Protein AF-A0AAV6AQG8-F1 (afdb_monomer)

Radius of gyration: 33.29 Å; Cα contacts (8 Å, |Δi|>4): 93; chains: 1; bounding box: 76×67×64 Å

Structure (mmCIF, N/CA/C/O backbone):
data_AF-A0AAV6AQG8-F1
#
_entry.id   AF-A0AAV6AQG8-F1
#
loop_
_atom_site.group_PDB
_atom_site.id
_atom_site.type_symbol
_atom_site.label_atom_id
_atom_site.label_alt_id
_atom_site.label_comp_id
_atom_site.label_asym_id
_atom_site.label_entity_id
_atom_site.label_seq_id
_atom_site.pdbx_PDB_ins_code
_atom_site.Cartn_x
_atom_site.Cartn_y
_atom_site.Cartn_z
_atom_site.occupancy
_atom_site.B_iso_or_equiv
_atom_site.auth_seq_id
_atom_site.auth_comp_id
_atom_site.auth_asym_id
_atom_site.auth_atom_id
_atom_site.pdbx_PDB_model_num
ATOM 1 N N . MET A 1 1 ? 51.831 -34.695 37.085 1.00 37.69 1 MET A N 1
ATOM 2 C CA . MET A 1 1 ? 53.000 -35.578 36.865 1.00 37.69 1 MET A CA 1
ATOM 3 C C . MET A 1 1 ? 52.737 -36.425 35.620 1.00 37.69 1 MET A C 1
ATOM 5 O O . MET A 1 1 ? 51.854 -37.262 35.675 1.00 37.69 1 MET A O 1
ATOM 9 N N . SER A 1 2 ? 53.186 -36.033 34.420 1.00 42.00 2 SER A N 1
ATOM 10 C CA . SER A 1 2 ? 54.454 -36.455 33.771 1.00 42.00 2 SER A CA 1
ATOM 11 C C . SER A 1 2 ? 54.659 -37.984 33.788 1.00 42.00 2 SER A C 1
ATOM 13 O O . SER A 1 2 ? 54.713 -38.587 34.850 1.00 42.00 2 SER A O 1
ATOM 15 N N . ARG A 1 3 ? 54.788 -38.660 32.636 1.00 51.94 3 ARG A N 1
ATOM 16 C CA . ARG A 1 3 ? 56.060 -38.773 31.893 1.00 51.94 3 ARG A CA 1
ATOM 17 C C . ARG A 1 3 ? 55.860 -39.318 30.467 1.00 51.94 3 ARG A C 1
ATOM 19 O O . ARG A 1 3 ? 55.127 -40.274 30.252 1.00 51.94 3 ARG A O 1
ATOM 26 N N . ARG A 1 4 ? 56.576 -38.697 29.526 1.00 56.59 4 ARG A N 1
ATOM 27 C CA . ARG A 1 4 ? 56.748 -39.058 28.110 1.00 56.59 4 ARG A CA 1
ATOM 28 C C . ARG A 1 4 ? 57.845 -40.123 28.005 1.00 56.59 4 ARG A C 1
ATOM 30 O O . ARG A 1 4 ? 58.870 -39.938 28.654 1.00 56.59 4 ARG A O 1
ATOM 37 N N . TRP A 1 5 ? 57.682 -41.137 27.154 1.00 49.56 5 TRP A N 1
ATOM 38 C CA . TRP A 1 5 ? 58.795 -41.944 26.637 1.00 49.56 5 TRP A CA 1
ATOM 39 C C . TRP A 1 5 ? 58.5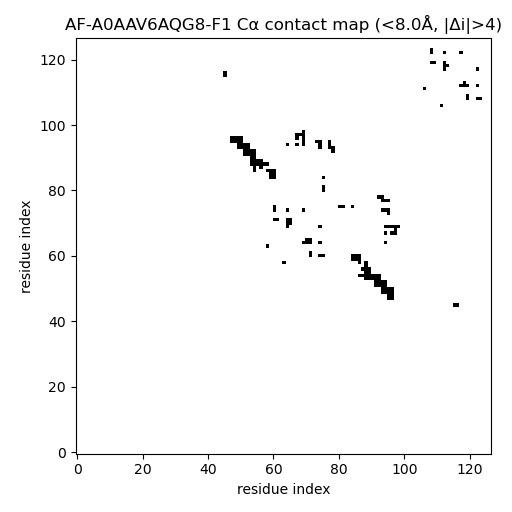73 -42.237 25.152 1.00 49.56 5 TRP A C 1
ATOM 41 O O . TRP A 1 5 ? 57.605 -42.879 24.761 1.00 49.56 5 TRP A O 1
ATOM 51 N N . VAL A 1 6 ? 59.474 -41.690 24.342 1.00 50.66 6 VAL A N 1
ATOM 52 C CA . VAL A 1 6 ? 59.682 -42.001 22.927 1.00 50.66 6 VAL A CA 1
ATOM 53 C C . VAL A 1 6 ? 60.601 -43.220 22.870 1.00 50.66 6 VAL A C 1
ATOM 55 O O . VAL A 1 6 ? 61.618 -43.225 23.558 1.00 50.66 6 VAL A O 1
ATOM 58 N N . ALA A 1 7 ? 60.292 -44.207 22.031 1.00 50.22 7 ALA A N 1
ATOM 59 C CA . ALA A 1 7 ? 61.275 -45.181 21.567 1.00 50.22 7 ALA A CA 1
ATOM 60 C C . ALA A 1 7 ? 60.944 -45.613 20.130 1.00 50.22 7 ALA A C 1
ATOM 62 O O . ALA A 1 7 ? 59.887 -46.177 19.859 1.00 50.22 7 ALA A O 1
ATOM 63 N N . LEU A 1 8 ? 61.869 -45.283 19.227 1.00 52.66 8 LEU A N 1
ATOM 64 C CA . LEU A 1 8 ? 61.997 -45.800 17.869 1.00 52.66 8 LEU A CA 1
ATOM 65 C C . LEU A 1 8 ? 62.138 -47.330 17.879 1.00 52.66 8 LEU A C 1
ATOM 67 O O . LEU A 1 8 ? 62.928 -47.856 18.660 1.00 52.66 8 LEU A O 1
ATOM 71 N N . ALA A 1 9 ? 61.525 -48.006 16.907 1.00 51.62 9 ALA A N 1
ATOM 72 C CA . ALA A 1 9 ? 62.054 -49.258 16.374 1.00 51.62 9 ALA A CA 1
ATOM 73 C C . ALA A 1 9 ? 61.758 -49.368 14.871 1.00 51.62 9 ALA A C 1
ATOM 75 O O . ALA A 1 9 ? 60.675 -49.045 14.390 1.00 51.62 9 ALA A O 1
ATOM 76 N N . LEU A 1 10 ? 62.810 -49.759 14.168 1.00 44.62 10 LEU A N 1
ATOM 77 C CA . LEU A 1 10 ? 63.064 -49.766 12.737 1.00 44.62 10 LEU A CA 1
ATOM 78 C C . LEU A 1 10 ? 62.666 -51.137 12.135 1.00 44.62 10 LEU A C 1
ATOM 80 O O . LEU A 1 10 ? 62.606 -52.125 12.858 1.00 44.62 10 LEU A O 1
ATOM 84 N N . VAL A 1 11 ? 62.585 -51.193 10.799 1.00 49.56 11 VAL A N 1
ATOM 85 C CA . VAL A 1 11 ? 62.770 -52.375 9.916 1.00 49.56 11 VAL A CA 1
ATOM 86 C C . VAL A 1 11 ? 61.523 -53.117 9.405 1.00 49.56 11 VAL A C 1
ATOM 88 O O . VAL A 1 11 ? 60.982 -54.019 10.027 1.00 49.56 11 VAL A O 1
ATOM 91 N N . ALA A 1 12 ? 61.178 -52.724 8.173 1.00 54.28 12 ALA A N 1
ATOM 92 C CA . ALA A 1 12 ? 61.029 -53.520 6.948 1.00 54.28 12 ALA A CA 1
ATOM 93 C C . ALA A 1 12 ? 60.280 -54.863 6.967 1.00 54.28 12 ALA A C 1
ATOM 95 O O . ALA A 1 12 ? 60.740 -55.849 7.534 1.00 54.28 12 ALA A O 1
ATOM 96 N N . LEU A 1 13 ? 59.268 -54.957 6.095 1.00 57.91 13 LEU A N 1
ATOM 97 C CA . LEU A 1 13 ? 59.078 -56.165 5.299 1.00 57.91 13 LEU A CA 1
ATOM 98 C C . LEU A 1 13 ? 58.479 -55.843 3.926 1.00 57.91 13 LEU A C 1
ATOM 100 O O . LEU A 1 13 ? 57.516 -55.095 3.783 1.00 57.91 13 LEU A O 1
ATOM 104 N N . LEU A 1 14 ? 59.159 -56.391 2.927 1.00 56.22 14 LEU A N 1
ATOM 105 C CA . LEU A 1 14 ? 58.917 -56.311 1.497 1.00 56.22 14 LEU A CA 1
ATOM 106 C C . LEU A 1 14 ? 57.563 -56.926 1.128 1.00 56.22 14 LEU A C 1
ATOM 108 O O . LEU A 1 14 ? 57.318 -58.095 1.408 1.00 56.22 14 LEU A O 1
ATOM 112 N N . ALA A 1 15 ? 56.749 -56.180 0.389 1.00 60.12 15 ALA A N 1
ATOM 113 C CA . ALA A 1 15 ? 55.740 -56.747 -0.496 1.00 60.12 15 ALA A CA 1
ATOM 114 C C . ALA A 1 15 ? 55.731 -55.916 -1.779 1.00 60.12 15 ALA A C 1
ATOM 116 O O . ALA A 1 15 ? 55.086 -54.874 -1.878 1.00 60.12 15 ALA A O 1
ATOM 117 N N . GLY A 1 16 ? 56.536 -56.355 -2.745 1.00 55.31 16 GLY A N 1
ATOM 118 C CA . GLY A 1 16 ? 56.451 -55.870 -4.110 1.00 55.31 16 GLY A CA 1
ATOM 119 C C . GLY A 1 16 ? 55.131 -56.316 -4.731 1.00 55.31 16 GLY A C 1
ATOM 120 O O . GLY A 1 16 ? 54.796 -57.496 -4.707 1.00 55.31 16 GLY A O 1
ATOM 121 N N . CYS A 1 17 ? 54.407 -55.373 -5.317 1.00 54.84 17 CYS A N 1
ATOM 122 C CA . CYS A 1 17 ? 53.451 -55.627 -6.385 1.00 54.84 17 CYS A CA 1
ATOM 123 C C . CYS A 1 17 ? 53.651 -54.509 -7.405 1.00 54.84 17 CYS A C 1
ATOM 125 O O . CYS A 1 17 ? 53.360 -53.344 -7.146 1.00 54.84 17 CYS A O 1
ATOM 127 N N . VAL A 1 18 ? 54.244 -54.871 -8.539 1.00 50.50 18 VAL A N 1
ATOM 128 C CA . VAL A 1 18 ? 54.417 -54.003 -9.702 1.00 50.50 18 VAL A CA 1
ATOM 129 C C . VAL A 1 18 ? 53.024 -53.752 -10.281 1.00 50.50 18 VAL A C 1
ATOM 131 O O . VAL A 1 18 ? 52.438 -54.649 -10.880 1.00 50.50 18 VAL A O 1
ATOM 134 N N . ALA A 1 19 ? 52.469 -52.560 -10.064 1.00 55.56 19 ALA A N 1
ATOM 135 C CA . ALA A 1 19 ? 51.245 -52.116 -10.722 1.00 55.56 19 ALA A CA 1
ATOM 136 C C . ALA A 1 19 ? 51.633 -51.401 -12.024 1.00 55.56 19 ALA A C 1
ATOM 138 O O . ALA A 1 19 ? 52.243 -50.332 -12.007 1.00 55.56 19 ALA A O 1
ATOM 139 N N . PHE A 1 20 ? 51.338 -52.046 -13.150 1.00 63.78 20 PHE A N 1
ATOM 140 C CA . PHE A 1 20 ? 51.552 -51.532 -14.500 1.00 63.78 20 PHE A CA 1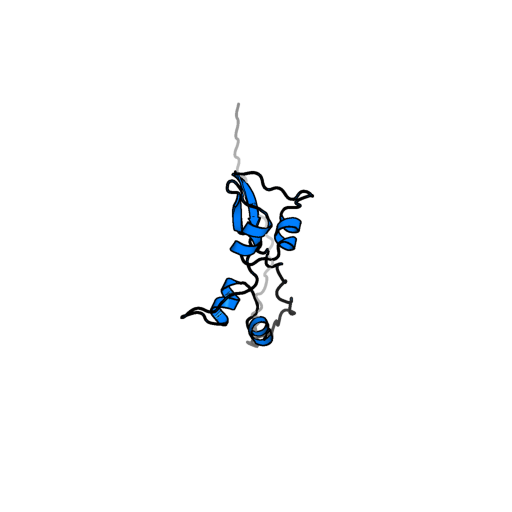
ATOM 141 C C . PHE A 1 20 ? 50.684 -50.282 -14.755 1.00 63.78 20 PHE A C 1
ATOM 143 O O . PHE A 1 20 ? 49.497 -50.309 -14.433 1.00 63.78 20 PHE A O 1
ATOM 150 N N . PRO A 1 21 ? 51.221 -49.203 -15.353 1.00 54.97 21 PRO A N 1
ATOM 151 C CA . PRO A 1 21 ? 50.413 -48.081 -15.817 1.00 54.97 21 PRO A CA 1
ATOM 152 C C . PRO A 1 21 ? 49.803 -48.400 -17.191 1.00 54.97 21 PRO A C 1
ATOM 154 O O . PRO A 1 21 ? 50.530 -48.598 -18.163 1.00 54.97 21 PRO A O 1
ATOM 157 N N . GLU A 1 22 ? 48.474 -48.420 -17.297 1.00 61.59 22 GLU A N 1
ATOM 158 C CA . GLU A 1 22 ? 47.795 -48.356 -18.596 1.00 61.59 22 GLU A CA 1
ATOM 159 C C . GLU A 1 22 ? 47.752 -46.895 -19.078 1.00 61.59 22 GLU A C 1
ATOM 161 O O . GLU A 1 22 ? 47.216 -46.040 -18.369 1.00 61.59 22 GLU A O 1
ATOM 166 N N . PRO A 1 23 ? 48.259 -46.561 -20.280 1.00 59.09 23 PRO A N 1
ATOM 167 C CA . PRO A 1 23 ? 47.928 -45.298 -20.921 1.00 59.09 23 PRO A CA 1
ATOM 168 C C . PRO A 1 23 ? 46.547 -45.429 -21.577 1.00 59.09 23 PRO A C 1
ATOM 170 O O . PRO A 1 23 ? 46.436 -45.733 -22.767 1.00 59.09 23 PRO A O 1
ATOM 173 N N . ASN A 1 24 ? 45.475 -45.206 -20.813 1.00 61.16 24 ASN A N 1
ATOM 174 C CA . ASN A 1 24 ? 44.144 -45.071 -21.398 1.00 61.16 24 ASN A CA 1
ATOM 175 C C . ASN A 1 24 ? 43.997 -43.679 -22.038 1.00 61.16 24 ASN A C 1
ATOM 177 O O . ASN A 1 24 ? 43.719 -42.659 -21.413 1.00 61.16 24 ASN A O 1
ATOM 181 N N . SER A 1 25 ? 44.231 -43.649 -23.344 1.00 63.97 25 SER A N 1
ATOM 182 C CA . SER A 1 25 ? 43.946 -42.514 -24.213 1.00 63.97 25 SER A CA 1
ATOM 183 C C . SER A 1 25 ? 42.445 -42.210 -24.183 1.00 63.97 25 SER A C 1
ATOM 185 O O . SER A 1 25 ? 41.630 -42.963 -24.706 1.00 63.97 25 SER A O 1
ATOM 187 N N . ASN A 1 26 ? 42.078 -41.099 -23.548 1.00 68.06 26 ASN A N 1
ATOM 188 C CA . ASN A 1 26 ? 40.706 -40.608 -23.506 1.00 68.06 26 ASN A CA 1
ATOM 189 C C . ASN A 1 26 ? 40.435 -39.811 -24.801 1.00 68.06 26 ASN A C 1
ATOM 191 O O . ASN A 1 26 ? 41.029 -38.740 -24.968 1.00 68.06 26 ASN A O 1
ATOM 195 N N . PRO A 1 27 ? 39.600 -40.284 -25.748 1.00 60.41 27 PRO A N 1
ATOM 196 C CA . PRO A 1 27 ? 39.281 -39.496 -26.929 1.00 60.41 27 PRO A CA 1
ATOM 197 C C . PRO A 1 27 ? 38.417 -38.293 -26.533 1.00 60.41 27 PRO A C 1
ATOM 199 O O . PRO A 1 27 ? 37.403 -38.422 -25.847 1.00 60.41 27 PRO A O 1
ATOM 202 N N . MET A 1 28 ? 38.825 -37.107 -26.986 1.00 55.84 28 MET A N 1
ATOM 203 C CA . MET A 1 28 ? 37.989 -35.910 -27.005 1.00 55.84 28 MET A CA 1
ATOM 204 C C . MET A 1 28 ? 36.663 -36.219 -27.718 1.00 55.84 28 MET A C 1
ATOM 206 O O . MET A 1 28 ? 36.638 -36.458 -28.921 1.00 55.84 28 MET A O 1
ATOM 210 N N . GLY A 1 29 ? 35.563 -36.170 -26.972 1.00 50.28 29 GLY A N 1
ATOM 211 C CA . GLY A 1 29 ? 34.195 -36.155 -27.482 1.00 50.28 29 GLY A CA 1
ATOM 212 C C . GLY A 1 29 ? 33.387 -35.205 -26.611 1.00 50.28 29 GLY A C 1
ATOM 213 O O . GLY A 1 29 ? 33.017 -35.541 -25.491 1.00 50.28 29 GLY A O 1
ATOM 214 N N . GLY A 1 30 ? 33.243 -33.970 -27.083 1.00 50.25 30 GLY A N 1
ATOM 215 C CA . GLY A 1 30 ? 32.726 -32.847 -26.315 1.00 50.25 30 GLY A CA 1
ATOM 216 C C . GLY A 1 30 ? 31.268 -32.985 -25.875 1.00 50.25 30 GLY A C 1
ATOM 217 O O . GLY A 1 30 ? 30.428 -33.534 -26.577 1.00 50.25 30 GLY A O 1
ATOM 218 N N . GLY A 1 31 ? 30.990 -32.374 -24.723 1.00 46.16 31 GLY A N 1
ATOM 219 C CA . GLY A 1 31 ? 29.744 -31.652 -24.487 1.00 46.16 31 GLY A CA 1
ATOM 220 C C . GLY A 1 31 ? 28.482 -32.497 -24.418 1.00 46.16 31 GLY A C 1
ATOM 221 O O . GLY A 1 31 ? 27.535 -32.239 -25.153 1.00 46.16 31 GLY A O 1
ATOM 222 N N . GLY A 1 32 ? 28.419 -33.440 -23.477 1.00 42.38 32 GLY A N 1
ATOM 223 C CA . GLY A 1 32 ? 27.131 -33.913 -22.986 1.00 42.38 32 GLY A CA 1
ATOM 224 C C . GLY A 1 32 ? 26.330 -32.722 -22.461 1.00 42.38 32 GLY A C 1
ATOM 225 O O . GLY A 1 32 ? 26.674 -32.140 -21.430 1.00 42.38 32 GLY A O 1
ATOM 226 N N . SER A 1 33 ? 25.281 -32.343 -23.192 1.00 54.62 33 SER A N 1
ATOM 227 C CA . SER A 1 33 ? 24.214 -31.470 -22.721 1.00 54.62 33 SER A CA 1
ATOM 228 C C . SER A 1 33 ? 23.586 -32.092 -21.479 1.00 54.62 33 SER A C 1
ATOM 230 O O . SER A 1 33 ? 22.607 -32.825 -21.557 1.00 54.62 33 SER A O 1
ATOM 232 N N . SER A 1 34 ? 24.136 -31.774 -20.311 1.00 50.53 34 SER A N 1
ATOM 233 C CA . SER A 1 34 ? 23.405 -31.903 -19.059 1.00 50.53 34 SER A CA 1
ATOM 234 C C . SER A 1 34 ? 22.475 -30.696 -18.966 1.00 50.53 34 SER A C 1
ATOM 236 O O . SER A 1 34 ? 22.721 -29.730 -18.245 1.00 50.53 34 SER A O 1
ATOM 238 N N . ALA A 1 35 ? 21.427 -30.714 -19.794 1.00 54.00 35 ALA A N 1
ATOM 239 C CA . ALA A 1 35 ? 20.241 -29.915 -19.551 1.00 54.00 35 ALA A CA 1
ATOM 240 C C . ALA A 1 35 ? 19.615 -30.477 -18.272 1.00 54.00 35 ALA A C 1
ATOM 242 O O . ALA A 1 35 ? 18.852 -31.44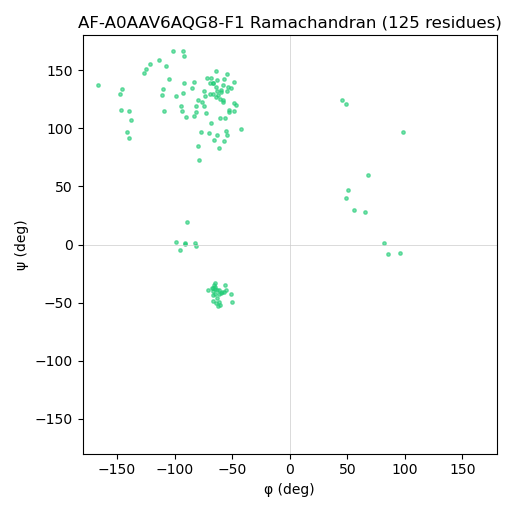3 -18.304 1.00 54.00 35 ALA A O 1
ATOM 243 N N . ALA A 1 36 ? 20.022 -29.921 -17.131 1.00 54.72 36 ALA A N 1
ATOM 244 C CA . ALA A 1 36 ? 19.375 -30.195 -15.862 1.00 54.72 36 ALA A CA 1
ATOM 245 C C . ALA A 1 36 ? 17.868 -29.921 -16.023 1.00 54.72 36 ALA A C 1
ATOM 247 O O . ALA A 1 36 ? 17.499 -28.913 -16.637 1.00 54.72 36 ALA A O 1
ATOM 248 N N . PRO A 1 37 ? 16.987 -30.798 -15.515 1.00 52.44 37 PRO A N 1
ATOM 249 C CA . PRO A 1 37 ? 15.559 -30.591 -15.639 1.00 52.44 37 PRO A CA 1
ATOM 250 C C . PRO A 1 37 ? 15.167 -29.274 -14.969 1.00 52.44 37 PRO A C 1
ATOM 252 O O . PRO A 1 37 ? 15.567 -28.963 -13.846 1.00 52.44 37 PRO A O 1
ATOM 255 N N . THR A 1 38 ? 14.374 -28.513 -15.712 1.00 55.50 38 THR A N 1
ATOM 256 C CA . THR A 1 38 ? 13.648 -27.309 -15.334 1.00 55.50 38 THR A CA 1
ATOM 257 C C . THR A 1 38 ? 12.997 -27.461 -13.959 1.00 55.50 38 THR A C 1
ATOM 259 O O . THR A 1 38 ? 11.899 -28.000 -13.836 1.00 55.50 38 THR A O 1
ATOM 262 N N . ALA A 1 39 ? 13.626 -26.926 -12.915 1.00 50.47 39 ALA A N 1
ATOM 263 C CA . ALA A 1 39 ? 12.844 -26.419 -11.802 1.00 50.47 39 ALA A CA 1
ATOM 264 C C . ALA A 1 39 ? 12.227 -25.102 -12.302 1.00 50.47 39 ALA A C 1
ATOM 266 O O . ALA A 1 39 ? 12.994 -24.210 -12.683 1.00 50.47 39 ALA A O 1
ATOM 267 N N . PRO A 1 40 ? 10.886 -24.942 -12.360 1.00 63.50 40 PRO A N 1
ATOM 268 C CA . PRO A 1 40 ? 10.315 -23.608 -12.511 1.00 63.50 40 PRO A CA 1
ATOM 269 C C . PRO A 1 40 ? 10.998 -22.711 -11.475 1.00 63.50 40 PRO A C 1
ATOM 271 O O . PRO A 1 40 ? 11.251 -23.212 -10.370 1.00 63.50 40 PRO A O 1
ATOM 274 N N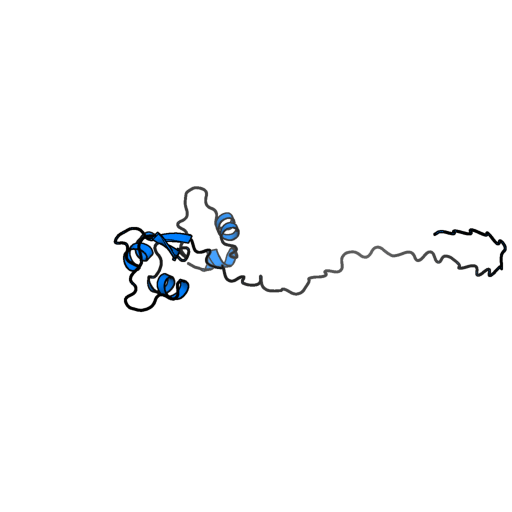 . PRO A 1 41 ? 11.342 -21.444 -11.804 1.00 56.75 41 PRO A N 1
ATOM 275 C CA . PRO A 1 41 ? 11.874 -20.529 -10.806 1.00 56.75 41 PRO A CA 1
ATOM 276 C C . PRO A 1 41 ? 10.925 -20.659 -9.636 1.00 56.75 41 PRO A C 1
ATOM 278 O O . PRO A 1 41 ? 9.717 -20.457 -9.814 1.00 56.75 41 PRO A O 1
ATOM 281 N N . GLN A 1 42 ? 11.432 -21.167 -8.507 1.00 39.16 42 GLN A N 1
ATOM 282 C CA . GLN A 1 42 ? 10.588 -21.329 -7.344 1.00 39.16 42 GLN A CA 1
ATOM 283 C C . GLN A 1 42 ? 9.980 -19.953 -7.178 1.00 39.16 42 GLN A C 1
ATOM 285 O O . GLN A 1 42 ? 10.729 -18.980 -7.056 1.00 39.16 42 GLN A O 1
ATOM 290 N N . ARG A 1 43 ? 8.650 -19.861 -7.339 1.00 49.72 43 ARG A N 1
ATOM 291 C CA . ARG A 1 43 ? 7.893 -18.658 -7.030 1.00 49.72 43 ARG A CA 1
ATOM 292 C C . ARG A 1 43 ? 8.137 -18.495 -5.552 1.00 49.72 43 ARG A C 1
ATOM 294 O O . ARG A 1 43 ? 7.362 -18.979 -4.732 1.00 49.72 43 ARG A O 1
ATOM 301 N N . GLN A 1 44 ? 9.267 -17.885 -5.214 1.00 37.81 44 GLN A N 1
ATOM 302 C CA . GLN A 1 44 ? 9.430 -17.247 -3.945 1.00 37.81 44 GLN A CA 1
ATOM 303 C C . GLN A 1 44 ? 8.157 -16.421 -3.880 1.00 37.81 44 GLN A C 1
ATOM 305 O O . GLN A 1 44 ? 7.874 -15.684 -4.840 1.00 37.81 44 GLN A O 1
ATOM 310 N N . PRO A 1 45 ? 7.313 -16.621 -2.851 1.00 45.34 45 PRO A N 1
ATOM 311 C CA . PRO A 1 45 ? 6.323 -15.612 -2.573 1.00 45.34 45 PRO A CA 1
ATOM 312 C C . PRO A 1 45 ? 7.152 -14.344 -2.630 1.00 45.34 45 PRO A C 1
ATOM 314 O O . PRO A 1 45 ? 8.182 -14.276 -1.948 1.00 45.34 45 PRO A O 1
ATOM 317 N N . VAL A 1 46 ? 6.811 -13.416 -3.526 1.00 50.72 46 VAL A N 1
ATOM 318 C CA . VAL A 1 46 ? 7.245 -12.047 -3.330 1.00 50.72 46 VAL A CA 1
ATOM 319 C C . VAL A 1 46 ? 6.708 -11.781 -1.942 1.00 50.72 46 VAL A C 1
ATOM 321 O O . VAL A 1 46 ? 5.503 -11.623 -1.748 1.00 50.72 46 VAL A O 1
ATOM 324 N N . MET A 1 47 ? 7.564 -11.988 -0.939 1.00 43.81 47 MET A N 1
ATOM 325 C CA . MET A 1 47 ? 7.298 -11.648 0.431 1.00 43.81 47 MET A CA 1
ATOM 326 C C . MET A 1 47 ? 7.176 -10.172 0.243 1.00 43.81 47 MET A C 1
ATOM 328 O O . MET A 1 47 ? 8.189 -9.516 0.022 1.00 43.81 47 MET A O 1
ATOM 332 N N . SER A 1 48 ? 5.930 -9.729 0.064 1.00 56.38 48 SER A N 1
ATOM 333 C CA . SER A 1 48 ? 5.569 -8.365 -0.238 1.00 56.38 48 SER A CA 1
ATOM 334 C C . SER A 1 48 ? 6.220 -7.631 0.896 1.00 56.38 48 SER A C 1
ATOM 336 O O . SER A 1 48 ? 5.742 -7.744 2.025 1.00 56.38 48 SER A O 1
ATOM 338 N N . SER A 1 49 ? 7.408 -7.097 0.619 1.00 64.12 49 SER A N 1
ATOM 339 C CA . SER A 1 49 ? 8.346 -6.688 1.642 1.00 64.12 49 SER A CA 1
ATOM 340 C C . SER A 1 49 ? 7.663 -5.486 2.227 1.00 64.12 49 SER A C 1
ATOM 342 O O . SER A 1 49 ? 7.600 -4.432 1.593 1.00 64.12 49 SER A O 1
ATOM 344 N N . GLY A 1 50 ? 6.954 -5.736 3.320 1.00 74.81 50 GLY A N 1
ATOM 345 C CA . GLY A 1 50 ? 6.022 -4.776 3.840 1.00 74.81 50 GLY A CA 1
ATOM 346 C C . GLY A 1 50 ? 6.824 -3.584 4.313 1.00 74.81 50 GLY A C 1
ATOM 347 O O . GLY A 1 50 ? 7.907 -3.731 4.880 1.00 74.81 50 GLY A O 1
ATOM 348 N N . ILE A 1 51 ? 6.313 -2.397 4.050 1.00 84.44 51 ILE A N 1
ATOM 349 C CA . ILE A 1 51 ? 6.897 -1.182 4.581 1.00 84.44 51 ILE A CA 1
ATOM 350 C C . ILE A 1 51 ? 6.488 -1.126 6.050 1.00 84.44 51 ILE A C 1
ATOM 352 O O . ILE A 1 51 ? 5.301 -1.170 6.372 1.00 84.44 51 ILE A O 1
ATOM 356 N N . MET A 1 52 ? 7.469 -1.051 6.949 1.00 88.88 52 MET A N 1
ATOM 357 C CA . MET A 1 52 ? 7.192 -0.809 8.361 1.00 88.88 52 MET A CA 1
ATOM 358 C C . MET A 1 52 ? 6.772 0.654 8.527 1.00 88.88 52 MET A C 1
ATOM 360 O O . MET A 1 52 ? 7.577 1.563 8.319 1.00 88.88 52 MET A O 1
ATOM 364 N N . HIS A 1 53 ? 5.516 0.881 8.901 1.00 91.06 53 HIS A N 1
ATOM 365 C CA . HIS A 1 53 ? 4.958 2.207 9.159 1.00 91.06 53 HIS A CA 1
ATOM 366 C C . HIS A 1 53 ? 4.689 2.374 10.654 1.00 91.06 53 HIS A C 1
ATOM 368 O O . HIS A 1 53 ? 4.125 1.488 11.294 1.00 91.06 53 HIS A O 1
ATOM 374 N N . ARG A 1 54 ? 5.088 3.515 11.222 1.00 92.94 54 ARG A N 1
ATOM 375 C CA . ARG A 1 54 ? 4.706 3.892 12.588 1.00 92.94 54 ARG A CA 1
ATOM 376 C C . ARG A 1 54 ? 3.468 4.765 12.524 1.00 92.94 54 ARG A C 1
ATOM 378 O O . ARG A 1 54 ? 3.520 5.855 11.957 1.00 92.94 54 ARG A O 1
ATOM 385 N N . VAL A 1 55 ? 2.401 4.286 13.149 1.00 92.12 55 VAL A N 1
ATOM 386 C CA . VAL A 1 55 ? 1.115 4.977 13.205 1.00 92.12 55 VAL A CA 1
ATOM 387 C C . VAL A 1 55 ? 1.274 6.345 13.866 1.00 92.12 55 VAL A C 1
ATOM 389 O O . VAL A 1 55 ? 1.865 6.467 14.941 1.00 92.12 55 VAL A O 1
ATOM 392 N N . GLN A 1 56 ? 0.727 7.375 13.235 1.00 89.88 56 GLN A N 1
ATOM 393 C CA . GLN A 1 56 ? 0.669 8.738 13.752 1.00 89.88 56 GLN A CA 1
ATOM 394 C C . GLN A 1 56 ? -0.630 8.982 14.532 1.00 89.88 56 GLN A C 1
ATOM 396 O O . GLN A 1 56 ? -1.603 8.236 14.422 1.00 89.88 56 GLN A O 1
ATOM 401 N N . SER A 1 57 ? -0.656 10.035 15.354 1.00 89.31 57 SER A N 1
ATOM 402 C CA . SER A 1 57 ? -1.858 10.381 16.119 1.00 89.31 57 SER A CA 1
ATOM 403 C C . SER A 1 57 ? -3.031 10.682 15.184 1.00 89.31 57 SER A C 1
ATOM 405 O O . SER A 1 57 ? -2.911 11.520 14.296 1.00 89.31 57 SER A O 1
ATOM 407 N N . GLY A 1 58 ? -4.155 9.988 15.381 1.00 86.00 58 GLY A N 1
ATOM 408 C CA . GLY A 1 58 ? -5.361 10.148 14.564 1.00 86.00 58 GLY A CA 1
ATOM 409 C C . GLY A 1 58 ? -5.370 9.384 13.233 1.00 86.00 58 GLY A C 1
ATOM 410 O O . GLY A 1 58 ? -6.361 9.475 12.511 1.00 86.00 58 GLY A O 1
ATOM 411 N N . GLU A 1 59 ? -4.328 8.612 12.898 1.00 89.19 59 GLU A N 1
ATOM 412 C CA . GLU A 1 59 ? -4.353 7.764 11.700 1.00 89.19 59 GLU A CA 1
ATOM 413 C C . GLU A 1 59 ? -5.352 6.605 11.836 1.00 89.19 59 GLU A C 1
ATOM 415 O O . GLU A 1 59 ? -5.510 5.980 12.888 1.00 89.19 59 GLU A O 1
ATOM 420 N N . THR A 1 60 ? -6.000 6.277 10.720 1.00 92.19 60 THR A N 1
ATOM 421 C CA . THR A 1 60 ? -6.874 5.109 10.586 1.00 92.19 60 THR A CA 1
ATOM 422 C C . THR A 1 60 ? -6.261 4.111 9.612 1.00 92.19 60 THR A C 1
ATOM 424 O O . THR A 1 60 ? -5.457 4.478 8.755 1.00 92.19 60 THR A O 1
ATOM 427 N N . VAL A 1 61 ? -6.676 2.842 9.688 1.00 91.06 61 VAL A N 1
ATOM 428 C CA . VAL A 1 61 ? -6.246 1.820 8.713 1.00 91.06 61 VAL A CA 1
ATOM 429 C C . VAL A 1 61 ? -6.588 2.246 7.285 1.00 91.06 61 VAL A C 1
ATOM 431 O O . VAL A 1 61 ? -5.814 1.988 6.369 1.00 91.06 61 VAL A O 1
ATOM 434 N N . TYR A 1 62 ? -7.716 2.941 7.107 1.00 92.06 62 TYR A N 1
ATOM 435 C CA . TYR A 1 62 ? -8.131 3.492 5.822 1.00 92.06 62 TYR A CA 1
ATOM 436 C C . TYR A 1 62 ? -7.133 4.534 5.297 1.00 92.06 62 TYR A C 1
ATOM 438 O O . TYR A 1 62 ? -6.617 4.371 4.196 1.00 92.06 62 TYR A O 1
ATOM 446 N N . ALA A 1 63 ? -6.795 5.544 6.107 1.00 92.00 63 ALA A N 1
ATOM 447 C CA . ALA A 1 63 ? -5.863 6.601 5.709 1.00 92.00 63 ALA A CA 1
ATOM 448 C C . ALA A 1 63 ? -4.461 6.052 5.391 1.00 92.00 63 ALA A C 1
ATOM 450 O O . ALA A 1 63 ? -3.827 6.472 4.422 1.00 92.00 63 ALA A O 1
ATOM 451 N N . VAL A 1 64 ? -3.989 5.068 6.165 1.00 91.19 64 VAL A N 1
ATOM 452 C CA . VAL A 1 64 ? -2.720 4.384 5.879 1.00 91.19 64 VAL A CA 1
ATOM 453 C C . VAL A 1 64 ? -2.811 3.631 4.550 1.00 91.19 64 VAL A C 1
ATOM 455 O O . VAL A 1 64 ? -1.953 3.797 3.687 1.00 91.19 64 VAL A O 1
ATOM 458 N N . ALA A 1 65 ? -3.850 2.823 4.348 1.00 90.62 65 ALA A N 1
ATOM 459 C CA . ALA A 1 65 ? -4.012 2.047 3.123 1.00 90.62 65 ALA A CA 1
ATOM 460 C C . ALA A 1 65 ? -4.080 2.939 1.869 1.00 90.62 65 ALA A C 1
ATOM 462 O O . ALA A 1 65 ? -3.416 2.650 0.873 1.00 90.62 65 ALA A O 1
ATOM 463 N N . GLU A 1 66 ? -4.804 4.057 1.944 1.00 90.38 66 GLU A N 1
ATOM 464 C CA . GLU A 1 66 ? -4.902 5.051 0.872 1.00 90.38 66 GLU A CA 1
ATOM 465 C C . GLU A 1 66 ? -3.544 5.695 0.562 1.00 90.38 66 GLU A C 1
ATOM 467 O O . GLU A 1 66 ? -3.126 5.743 -0.598 1.00 90.38 66 GLU A O 1
ATOM 472 N N . ARG A 1 67 ? -2.801 6.104 1.599 1.00 88.44 67 ARG A N 1
ATOM 473 C CA . ARG A 1 67 ? -1.465 6.701 1.458 1.00 88.44 67 ARG A CA 1
ATOM 474 C C . ARG A 1 67 ? -0.490 5.785 0.721 1.00 88.44 67 ARG A C 1
ATOM 476 O O . ARG A 1 67 ? 0.292 6.255 -0.104 1.00 88.44 67 ARG A O 1
ATOM 483 N N . TYR A 1 68 ? -0.537 4.490 1.019 1.00 88.00 68 TYR A N 1
ATOM 484 C CA . TYR A 1 68 ? 0.333 3.488 0.400 1.00 88.00 68 TYR A CA 1
ATOM 485 C C . TYR A 1 68 ? -0.269 2.852 -0.862 1.00 88.00 68 TYR A C 1
ATOM 487 O O . TYR A 1 68 ? 0.381 2.004 -1.472 1.00 88.00 68 TYR A O 1
ATOM 495 N N . ARG A 1 69 ? -1.474 3.275 -1.277 1.00 86.88 69 ARG A N 1
ATOM 496 C CA . ARG A 1 69 ? -2.225 2.728 -2.421 1.00 86.88 69 ARG A CA 1
ATOM 497 C C . ARG A 1 69 ? -2.347 1.206 -2.368 1.00 86.88 69 ARG A C 1
ATOM 499 O O . ARG A 1 69 ? -2.101 0.505 -3.347 1.00 86.88 69 ARG A O 1
ATOM 506 N N . VAL A 1 70 ? -2.716 0.695 -1.199 1.00 88.38 70 VAL A N 1
ATOM 507 C CA . VAL A 1 70 ? -2.948 -0.732 -0.975 1.00 88.38 70 VAL A CA 1
ATOM 508 C C . VAL A 1 70 ? -4.370 -0.989 -0.494 1.00 88.38 70 VAL A C 1
ATOM 510 O O . VAL A 1 70 ? -4.983 -0.114 0.113 1.00 88.38 70 VAL A O 1
ATOM 513 N N . PRO A 1 71 ? -4.919 -2.194 -0.714 1.00 89.31 71 PRO A N 1
ATOM 514 C CA . PRO A 1 71 ? -6.224 -2.535 -0.172 1.00 89.31 71 PRO A CA 1
ATOM 515 C C . PRO A 1 71 ? -6.202 -2.523 1.362 1.00 89.31 71 PRO A C 1
ATOM 517 O O . PRO A 1 71 ? -5.352 -3.165 1.984 1.00 89.31 71 PRO A O 1
ATOM 520 N N . VAL A 1 72 ? -7.195 -1.871 1.978 1.00 90.75 72 VAL A N 1
ATOM 521 C CA . VAL A 1 72 ? -7.392 -1.845 3.444 1.00 90.75 72 VAL A CA 1
ATOM 522 C C . VAL A 1 72 ? -7.375 -3.262 4.017 1.00 90.75 72 VAL A C 1
ATOM 524 O O . VAL A 1 72 ? -6.724 -3.534 5.025 1.00 90.75 72 VAL A O 1
ATOM 527 N N . ARG A 1 73 ? -8.047 -4.190 3.327 1.00 90.06 73 ARG A N 1
ATOM 528 C CA . ARG A 1 73 ? -8.126 -5.597 3.719 1.00 90.06 73 ARG A CA 1
ATOM 529 C C . ARG A 1 73 ? -6.747 -6.250 3.818 1.00 90.06 73 ARG A C 1
ATOM 531 O O . ARG A 1 73 ? -6.485 -6.954 4.784 1.00 90.06 73 ARG A O 1
ATOM 538 N N . SER A 1 74 ? -5.846 -5.950 2.885 1.00 89.38 74 SER A N 1
ATOM 539 C CA . SER A 1 74 ? -4.480 -6.475 2.912 1.00 89.38 74 SER A CA 1
ATOM 540 C C . SER A 1 74 ? -3.690 -5.965 4.118 1.00 89.38 74 SER A C 1
ATOM 542 O O . SER A 1 74 ? -2.930 -6.731 4.699 1.00 89.38 74 SER A O 1
ATOM 544 N N . VAL A 1 75 ? -3.893 -4.710 4.538 1.00 89.69 75 VAL A N 1
ATOM 545 C CA . VAL A 1 75 ? -3.276 -4.170 5.765 1.00 89.69 75 VAL A CA 1
ATOM 546 C C . VAL A 1 75 ? -3.837 -4.867 7.009 1.00 89.69 75 VAL A C 1
ATOM 548 O O . VAL A 1 75 ? -3.073 -5.246 7.897 1.00 89.69 75 VAL A O 1
ATOM 551 N N . ILE A 1 76 ? -5.157 -5.075 7.062 1.00 90.56 76 ILE A N 1
ATOM 552 C CA . ILE A 1 76 ? -5.835 -5.773 8.166 1.00 90.56 76 ILE A CA 1
ATOM 553 C C . ILE A 1 76 ? -5.321 -7.204 8.300 1.00 90.56 76 ILE A C 1
ATOM 555 O O . ILE A 1 76 ? -4.908 -7.595 9.389 1.00 90.56 76 ILE A O 1
ATOM 559 N N . ASP A 1 77 ? -5.323 -7.965 7.206 1.00 89.56 77 ASP A N 1
ATOM 560 C CA . ASP A 1 77 ? -4.948 -9.379 7.215 1.00 89.56 77 ASP A CA 1
ATOM 561 C C . ASP A 1 77 ? -3.457 -9.556 7.544 1.00 89.56 77 ASP A C 1
ATOM 563 O O . ASP A 1 77 ? -3.098 -10.425 8.341 1.00 89.56 77 ASP A O 1
ATOM 567 N N . LEU A 1 78 ? -2.592 -8.685 7.008 1.00 89.25 78 LEU A N 1
ATOM 568 C CA . LEU A 1 78 ? -1.148 -8.733 7.251 1.00 89.25 78 LEU A CA 1
ATOM 569 C C . LEU A 1 78 ? -0.786 -8.448 8.717 1.00 89.25 78 LEU A C 1
ATOM 571 O O . LEU A 1 78 ? 0.136 -9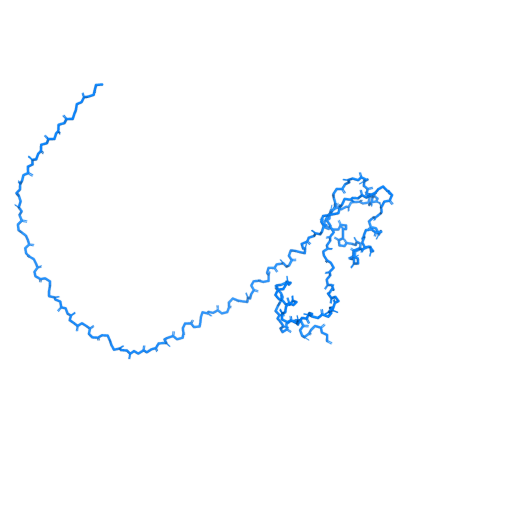.060 9.252 1.00 89.25 78 LEU A O 1
ATOM 575 N N . ASN A 1 79 ? -1.531 -7.559 9.379 1.00 90.81 79 ASN A N 1
ATOM 576 C CA . ASN A 1 79 ? -1.314 -7.197 10.786 1.00 90.81 79 ASN A CA 1
ATOM 577 C C . ASN A 1 79 ? -2.259 -7.918 11.756 1.00 90.81 79 ASN A C 1
ATOM 579 O O . ASN A 1 79 ? -2.216 -7.648 12.956 1.00 90.81 79 ASN A O 1
ATOM 583 N N . ARG A 1 80 ? -3.124 -8.809 11.250 1.00 90.50 80 ARG A N 1
ATOM 584 C CA . ARG A 1 80 ? -4.173 -9.508 12.013 1.00 90.50 80 ARG A CA 1
ATOM 585 C C . ARG A 1 80 ? -5.021 -8.560 12.872 1.00 90.50 80 ARG A C 1
ATOM 587 O O . ARG A 1 80 ? -5.356 -8.877 14.013 1.00 90.50 80 ARG A O 1
ATOM 594 N N . LEU A 1 81 ? -5.353 -7.385 12.332 1.00 89.69 81 LEU A N 1
ATOM 595 C CA . LEU A 1 81 ? -6.154 -6.396 13.055 1.00 89.69 81 LEU A CA 1
ATOM 596 C C . LEU A 1 81 ? -7.568 -6.939 13.277 1.00 89.69 81 LEU A C 1
ATOM 598 O O . LEU A 1 81 ? -8.171 -7.526 12.379 1.00 89.69 81 LEU A O 1
ATOM 602 N N . GLN A 1 82 ? -8.110 -6.710 14.469 1.00 89.31 82 GLN A N 1
ATOM 603 C CA . GLN A 1 82 ? -9.473 -7.094 14.826 1.00 89.31 82 GLN A CA 1
ATOM 604 C C . GLN A 1 82 ? -10.377 -5.859 14.903 1.00 89.31 82 GLN A C 1
ATOM 606 O O . GLN A 1 82 ? -9.877 -4.760 15.172 1.00 89.31 82 GLN A O 1
ATOM 611 N N . PRO A 1 83 ? -11.700 -6.007 14.691 1.00 85.81 83 PRO A N 1
ATOM 612 C CA . PRO A 1 83 ? -12.657 -4.947 14.986 1.00 85.81 83 PRO A CA 1
ATOM 613 C C . PRO A 1 83 ? -12.443 -4.435 16.420 1.00 85.81 83 PRO A C 1
ATOM 615 O O . PRO A 1 83 ? -12.265 -5.254 17.322 1.00 85.81 83 PRO A O 1
ATOM 618 N N . PRO A 1 84 ? -12.426 -3.113 16.666 1.00 84.38 84 PRO A N 1
ATOM 619 C CA . PRO A 1 84 ? -12.877 -2.013 15.804 1.00 84.38 84 PRO A CA 1
ATOM 620 C C . PRO A 1 84 ? -11.814 -1.427 14.845 1.00 84.38 84 PRO A C 1
ATOM 622 O O . PRO A 1 84 ? -11.974 -0.298 14.391 1.00 84.38 84 PRO A O 1
ATOM 625 N N . TYR A 1 85 ? -10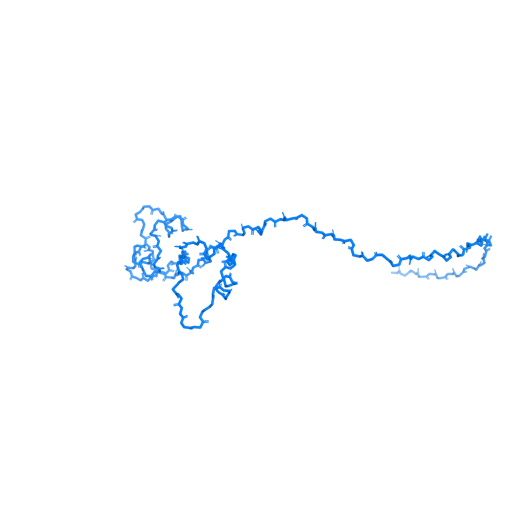.721 -2.145 14.558 1.00 86.69 85 TYR A N 1
ATOM 626 C CA . TYR A 1 85 ? -9.635 -1.725 13.653 1.00 86.69 85 TYR A CA 1
ATOM 627 C C . TYR A 1 85 ? -8.993 -0.376 14.019 1.00 86.69 85 TYR A C 1
ATOM 629 O O . TYR A 1 85 ? -8.514 0.355 13.152 1.00 86.69 85 TYR A O 1
ATOM 637 N N . ARG A 1 86 ? -8.987 -0.025 15.311 1.00 85.81 86 ARG A N 1
ATOM 638 C CA . ARG A 1 86 ? -8.312 1.186 15.790 1.00 85.81 86 ARG A CA 1
ATOM 639 C C . ARG A 1 86 ? -6.809 0.966 15.787 1.00 85.81 86 ARG A C 1
ATOM 641 O O . ARG A 1 86 ? -6.327 -0.038 16.305 1.00 85.81 86 ARG A O 1
ATOM 648 N N . LEU A 1 87 ? -6.092 1.933 15.231 1.00 87.81 87 LEU A N 1
ATOM 649 C CA . LEU A 1 87 ? -4.644 1.991 15.314 1.00 87.81 87 LEU A CA 1
ATOM 650 C C . LEU A 1 87 ? -4.240 2.822 16.530 1.00 87.81 87 LEU A C 1
ATOM 652 O O . LEU A 1 87 ? -4.862 3.844 16.828 1.00 87.81 87 LEU A O 1
ATOM 656 N N . ILE A 1 88 ? -3.213 2.368 17.242 1.00 89.31 88 ILE A N 1
ATOM 657 C CA . ILE A 1 88 ? -2.669 3.083 18.397 1.00 89.31 88 ILE A CA 1
ATOM 658 C C . ILE A 1 88 ? -1.519 3.973 17.908 1.00 89.31 88 ILE A C 1
ATOM 660 O O . ILE A 1 88 ? -0.632 3.473 17.215 1.00 89.31 88 ILE A O 1
ATOM 664 N N . PRO A 1 89 ? -1.479 5.270 18.258 1.00 90.81 89 PRO A N 1
ATOM 665 C CA . PRO A 1 89 ? -0.349 6.126 17.910 1.00 90.81 89 PRO A CA 1
ATOM 666 C C . PRO A 1 89 ? 0.976 5.529 18.408 1.00 90.81 89 PRO A C 1
ATOM 668 O O . PRO A 1 89 ? 1.085 5.103 19.556 1.00 90.81 89 PRO A O 1
ATOM 671 N N . GLY A 1 90 ? 1.983 5.479 17.539 1.00 88.94 90 GLY A N 1
ATOM 672 C CA . GLY A 1 90 ? 3.283 4.857 17.800 1.00 88.94 90 GLY A CA 1
ATOM 673 C C . GLY A 1 90 ? 3.344 3.349 17.531 1.00 88.94 90 GLY A C 1
ATOM 674 O O . GLY A 1 90 ? 4.441 2.787 17.534 1.00 88.94 90 GLY A O 1
ATOM 675 N N . GLN A 1 91 ? 2.215 2.693 17.247 1.00 89.44 91 GLN A N 1
ATOM 676 C CA . GLN A 1 91 ? 2.187 1.275 16.895 1.00 89.44 91 GLN A CA 1
ATOM 677 C C . GLN A 1 91 ? 2.931 1.037 15.570 1.00 89.44 91 GLN A C 1
ATOM 679 O O . GLN A 1 91 ? 2.619 1.689 14.570 1.00 89.44 91 GLN A O 1
ATOM 684 N N . PRO A 1 92 ? 3.902 0.109 15.521 1.00 90.38 92 PRO A N 1
ATOM 685 C CA . PRO A 1 92 ? 4.456 -0.353 14.260 1.00 90.38 92 PRO A CA 1
ATOM 686 C C . PRO A 1 92 ? 3.443 -1.271 13.568 1.00 90.38 92 PRO A C 1
ATOM 688 O O . PRO A 1 92 ? 2.958 -2.234 14.166 1.00 90.38 92 PRO A O 1
ATOM 691 N N . ILE A 1 93 ? 3.132 -0.975 12.311 1.00 91.31 93 ILE A N 1
ATOM 692 C CA . ILE A 1 93 ? 2.309 -1.820 11.447 1.00 91.31 93 ILE A CA 1
ATOM 693 C C . ILE A 1 93 ? 3.040 -2.099 10.139 1.00 91.31 93 ILE A C 1
ATOM 695 O O . ILE A 1 93 ? 3.796 -1.272 9.627 1.00 91.31 93 ILE A O 1
ATOM 699 N N . LEU A 1 94 ? 2.799 -3.278 9.586 1.00 90.50 94 LEU A N 1
ATOM 700 C CA . LEU A 1 94 ? 3.363 -3.714 8.324 1.00 90.50 94 LEU A CA 1
ATOM 701 C C . LEU A 1 94 ? 2.388 -3.388 7.192 1.00 90.50 94 LEU A C 1
ATOM 703 O O . LEU A 1 94 ? 1.287 -3.930 7.130 1.00 90.50 94 LEU A O 1
ATOM 707 N N . VAL A 1 95 ? 2.773 -2.502 6.286 1.00 89.81 95 VAL A N 1
ATOM 708 C CA . VAL A 1 95 ? 1.940 -2.137 5.137 1.00 89.81 95 VAL A CA 1
ATOM 709 C C . VAL A 1 95 ? 2.424 -2.922 3.919 1.00 89.81 95 VAL A C 1
ATOM 711 O O . VAL A 1 95 ? 3.620 -2.885 3.636 1.00 89.81 95 VAL A O 1
ATOM 714 N N . PRO A 1 96 ? 1.558 -3.647 3.187 1.00 84.00 96 PRO A N 1
ATOM 715 C CA . PRO A 1 96 ? 1.966 -4.326 1.961 1.00 84.00 96 PRO A CA 1
ATOM 716 C C . PRO A 1 96 ? 2.620 -3.344 0.980 1.00 84.00 96 PRO A C 1
ATOM 718 O O . PRO A 1 96 ? 2.228 -2.182 0.908 1.00 84.00 96 PRO A O 1
ATOM 721 N N . ALA A 1 97 ? 3.602 -3.799 0.203 1.00 78.88 97 ALA A N 1
ATOM 722 C CA . ALA A 1 97 ? 4.103 -2.995 -0.905 1.00 78.88 97 ALA A CA 1
ATOM 723 C C . ALA A 1 97 ? 3.024 -2.906 -2.004 1.00 78.88 97 ALA A C 1
ATOM 725 O O . ALA A 1 97 ? 2.368 -3.919 -2.287 1.00 78.88 97 ALA A O 1
ATOM 726 N N . PRO A 1 98 ? 2.825 -1.731 -2.627 1.00 70.94 98 PRO A N 1
ATOM 727 C CA . PRO A 1 98 ? 1.908 -1.598 -3.750 1.00 70.94 98 PRO A CA 1
ATOM 728 C C . PRO A 1 98 ? 2.324 -2.545 -4.882 1.00 70.94 98 PRO A C 1
ATOM 730 O O . PRO A 1 98 ? 3.506 -2.693 -5.188 1.00 70.94 98 PRO A O 1
ATOM 733 N N . ARG A 1 99 ? 1.335 -3.212 -5.487 1.00 72.06 99 ARG A N 1
ATOM 734 C CA . ARG A 1 99 ? 1.545 -4.186 -6.577 1.00 72.06 99 ARG A CA 1
ATOM 735 C C . ARG A 1 99 ? 1.715 -3.534 -7.949 1.00 72.06 99 ARG A C 1
ATOM 737 O O . ARG A 1 99 ? 1.919 -4.234 -8.933 1.00 72.06 99 ARG A O 1
ATOM 744 N N . GLU A 1 100 ? 1.624 -2.213 -8.006 1.00 74.56 100 GLU A N 1
ATOM 745 C CA . GLU A 1 100 ? 1.723 -1.432 -9.229 1.00 74.56 100 GLU A CA 1
ATOM 746 C C . GLU A 1 100 ? 3.021 -0.632 -9.221 1.00 74.56 100 GLU A C 1
ATOM 748 O O . GLU A 1 100 ? 3.322 0.096 -8.272 1.00 74.56 100 GLU A O 1
ATOM 753 N N . HIS A 1 101 ? 3.780 -0.753 -10.306 1.00 78.56 101 HIS A N 1
ATOM 754 C CA . HIS A 1 101 ? 4.959 0.063 -10.559 1.00 78.56 101 HIS A CA 1
ATOM 755 C C . HIS A 1 101 ? 4.639 1.029 -11.694 1.00 78.56 101 HIS A C 1
ATOM 757 O O . HIS A 1 101 ? 4.411 0.609 -12.829 1.00 78.56 101 HIS A O 1
ATOM 763 N N . ARG A 1 102 ? 4.622 2.333 -11.402 1.00 82.94 102 ARG A N 1
ATOM 764 C CA . ARG A 1 102 ? 4.510 3.349 -12.449 1.00 82.94 102 ARG A CA 1
ATOM 765 C C . ARG A 1 102 ? 5.891 3.562 -13.051 1.00 82.94 102 ARG A C 1
ATOM 767 O O . ARG A 1 102 ? 6.783 4.054 -12.369 1.00 82.94 102 ARG A O 1
ATOM 774 N N . VAL A 1 103 ? 6.035 3.198 -14.320 1.00 83.81 103 VAL A N 1
ATOM 775 C CA . VAL A 1 103 ? 7.282 3.355 -15.075 1.00 83.81 103 VAL A CA 1
ATOM 776 C C . VAL A 1 103 ? 7.698 4.830 -15.075 1.00 83.81 103 VAL A C 1
ATOM 778 O O . VAL A 1 103 ? 6.919 5.698 -15.478 1.00 83.81 103 VAL A O 1
ATOM 781 N N . ALA A 1 104 ? 8.907 5.113 -14.595 1.00 86.81 104 ALA A N 1
ATOM 782 C CA . ALA A 1 104 ? 9.530 6.432 -14.628 1.00 86.81 104 ALA A CA 1
ATOM 783 C C . ALA A 1 104 ? 10.569 6.520 -15.759 1.00 86.81 104 ALA A C 1
ATOM 785 O O . ALA A 1 104 ? 10.976 5.513 -16.338 1.00 86.81 104 ALA A O 1
ATOM 786 N N . ALA A 1 105 ? 11.019 7.735 -16.085 1.00 88.06 105 ALA A N 1
ATOM 787 C CA . ALA A 1 105 ? 12.081 7.921 -17.070 1.00 88.06 105 ALA A CA 1
ATOM 788 C C . ALA A 1 105 ? 13.352 7.164 -16.636 1.00 88.06 105 ALA A C 1
ATOM 790 O O . ALA A 1 105 ? 13.857 7.374 -15.535 1.00 88.06 105 ALA A O 1
ATOM 791 N N . GLY A 1 106 ? 13.848 6.282 -17.508 1.00 85.94 106 GLY A N 1
ATOM 792 C CA . GLY A 1 106 ? 15.011 5.429 -17.242 1.00 85.94 1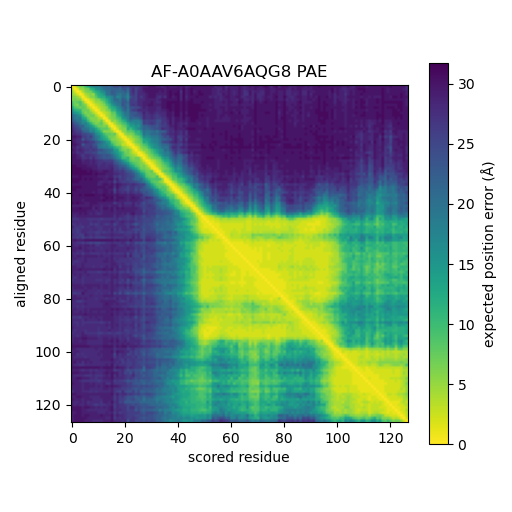06 GLY A CA 1
ATOM 793 C C . GLY A 1 106 ? 14.683 4.017 -16.746 1.00 85.94 106 GLY A C 1
ATOM 794 O O . GLY A 1 106 ? 15.586 3.182 -16.680 1.00 85.94 106 GLY A O 1
ATOM 795 N N . ASP A 1 107 ? 13.419 3.706 -16.455 1.00 89.31 107 ASP A N 1
ATOM 796 C CA . ASP A 1 107 ? 13.015 2.329 -16.189 1.00 89.31 107 ASP A CA 1
ATOM 797 C C . ASP A 1 107 ? 13.015 1.492 -17.476 1.00 89.31 107 ASP A C 1
ATOM 799 O O . ASP A 1 107 ? 12.616 1.939 -18.551 1.00 89.31 107 ASP A O 1
ATOM 803 N N . THR A 1 108 ? 13.415 0.228 -17.350 1.00 92.19 108 THR A N 1
ATOM 804 C CA . THR A 1 108 ? 13.290 -0.777 -18.412 1.00 92.19 108 THR A CA 1
ATOM 805 C C . THR A 1 108 ? 12.529 -1.978 -17.876 1.00 92.19 108 THR A C 1
ATOM 807 O O . THR A 1 108 ? 12.624 -2.293 -16.689 1.00 92.19 108 THR A O 1
ATOM 810 N N . VAL A 1 109 ? 11.810 -2.697 -18.742 1.00 87.94 109 VAL A N 1
ATOM 811 C CA . VAL A 1 109 ? 11.105 -3.934 -18.349 1.00 87.94 109 VAL A CA 1
ATOM 812 C C . VAL A 1 109 ? 12.079 -4.929 -17.705 1.00 87.94 109 VAL A C 1
ATOM 814 O O . VAL A 1 109 ? 11.760 -5.542 -16.689 1.00 87.94 109 VAL A O 1
ATOM 817 N N . TYR A 1 110 ? 13.303 -5.0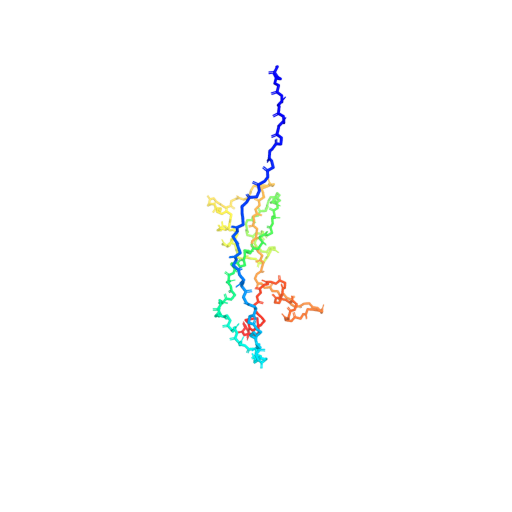15 -18.234 1.00 87.88 110 TYR A N 1
ATOM 818 C CA . TYR A 1 110 ? 14.385 -5.809 -17.655 1.00 87.88 110 TYR A CA 1
ATOM 819 C C . TYR A 1 110 ? 14.777 -5.335 -16.243 1.00 87.88 110 TYR A C 1
ATOM 821 O O . TYR A 1 110 ? 14.831 -6.138 -15.312 1.00 87.88 110 TYR A O 1
ATOM 829 N N . GLY A 1 111 ? 15.009 -4.034 -16.044 1.00 85.62 111 GLY A N 1
ATOM 830 C CA . GLY A 1 111 ? 15.361 -3.477 -14.734 1.00 85.62 111 GLY A CA 1
ATOM 831 C C . GLY A 1 111 ? 14.257 -3.654 -13.686 1.00 85.62 111 GLY A C 1
ATOM 832 O O . GLY A 1 111 ? 14.544 -3.994 -12.537 1.00 85.62 111 GLY A O 1
ATOM 833 N N . ILE A 1 112 ? 12.995 -3.494 -14.091 1.00 84.81 112 ILE A N 1
ATOM 834 C CA . ILE A 1 112 ? 11.815 -3.706 -13.241 1.00 84.81 112 ILE A CA 1
ATOM 835 C C . ILE A 1 112 ? 11.695 -5.190 -12.867 1.00 84.81 112 ILE A C 1
ATOM 837 O O . ILE A 1 112 ? 11.589 -5.514 -11.685 1.00 84.81 112 ILE A O 1
ATOM 841 N N . SER A 1 113 ? 11.798 -6.096 -13.843 1.00 85.38 113 SER A N 1
ATOM 842 C CA . SER A 1 113 ? 11.828 -7.552 -13.629 1.00 85.38 113 SER A CA 1
ATOM 843 C C . SER A 1 113 ? 12.863 -7.947 -12.573 1.00 85.38 113 SER A C 1
ATOM 845 O O . SER A 1 113 ? 12.533 -8.622 -11.595 1.00 85.38 113 SER A O 1
ATOM 847 N N . ARG A 1 114 ? 14.099 -7.450 -12.701 1.00 85.50 114 ARG A N 1
ATOM 848 C CA . ARG A 1 114 ? 15.182 -7.732 -11.749 1.00 85.50 114 ARG A CA 1
ATOM 849 C C . ARG A 1 114 ? 14.941 -7.134 -10.367 1.00 85.50 114 ARG A C 1
ATOM 851 O O . ARG A 1 114 ? 15.282 -7.780 -9.381 1.00 85.50 114 ARG A O 1
ATOM 858 N N . ARG A 1 115 ? 14.356 -5.935 -10.285 1.00 79.12 115 ARG A N 1
ATOM 859 C CA . ARG A 1 115 ? 14.028 -5.276 -9.011 1.00 79.12 115 ARG A CA 1
ATOM 860 C C . ARG A 1 115 ? 12.980 -6.056 -8.221 1.00 79.12 115 ARG A C 1
ATOM 862 O O . ARG A 1 115 ? 13.112 -6.179 -7.009 1.00 79.12 115 ARG A O 1
ATOM 869 N N . TYR A 1 116 ? 11.955 -6.559 -8.903 1.00 80.00 116 TYR A N 1
ATOM 870 C CA . TYR A 1 116 ? 10.833 -7.250 -8.265 1.00 80.00 116 TYR A CA 1
ATOM 871 C C . TYR A 1 116 ? 10.981 -8.777 -8.232 1.00 80.00 116 TYR A C 1
ATOM 873 O O . TYR A 1 116 ? 10.144 -9.450 -7.637 1.00 80.00 116 TYR A O 1
ATOM 881 N N . GLY A 1 117 ? 12.028 -9.332 -8.852 1.00 77.62 117 GLY A N 1
ATOM 882 C CA . GLY A 1 117 ? 12.232 -10.781 -8.943 1.00 77.62 117 GLY A CA 1
ATOM 883 C C . GLY A 1 117 ? 11.160 -11.489 -9.778 1.00 77.62 117 GLY A C 1
ATOM 884 O O . GLY A 1 117 ? 10.855 -12.652 -9.531 1.00 77.62 117 GLY A O 1
ATOM 885 N N . VAL A 1 118 ? 10.562 -10.783 -10.739 1.00 83.69 118 VAL A N 1
ATOM 886 C CA . VAL A 1 118 ? 9.499 -11.296 -11.615 1.00 83.69 118 VAL A CA 1
ATOM 887 C C . VAL A 1 118 ? 10.088 -11.576 -12.991 1.00 83.69 118 VAL A C 1
ATOM 889 O O . VAL A 1 118 ? 10.933 -10.817 -13.452 1.00 83.69 118 VAL A O 1
ATOM 892 N N . ASP A 1 119 ? 9.658 -12.641 -13.664 1.00 86.44 119 ASP A N 1
ATOM 893 C CA . ASP A 1 119 ? 10.117 -12.944 -15.022 1.00 86.44 119 ASP A CA 1
ATOM 894 C C . ASP A 1 119 ? 9.702 -11.852 -16.027 1.00 86.44 119 ASP A C 1
ATOM 896 O O . ASP A 1 119 ? 8.600 -11.303 -15.958 1.00 86.44 119 ASP A O 1
ATOM 900 N N . MET A 1 120 ? 10.586 -11.534 -16.976 1.00 84.00 120 MET A N 1
ATOM 901 C CA . MET A 1 120 ? 10.333 -10.482 -17.963 1.00 84.00 120 MET A CA 1
ATOM 902 C C . MET A 1 120 ? 9.113 -10.801 -18.833 1.00 84.00 120 MET A C 1
ATOM 904 O O . MET A 1 120 ? 8.289 -9.917 -19.065 1.00 84.00 120 MET A O 1
ATOM 908 N N . SER A 1 121 ? 8.964 -12.056 -19.274 1.00 84.12 121 SER A N 1
ATOM 909 C CA . SER A 1 121 ? 7.815 -12.477 -20.082 1.00 84.12 121 SER A CA 1
ATOM 910 C C . SER A 1 121 ? 6.511 -12.374 -19.291 1.00 84.12 121 SER A C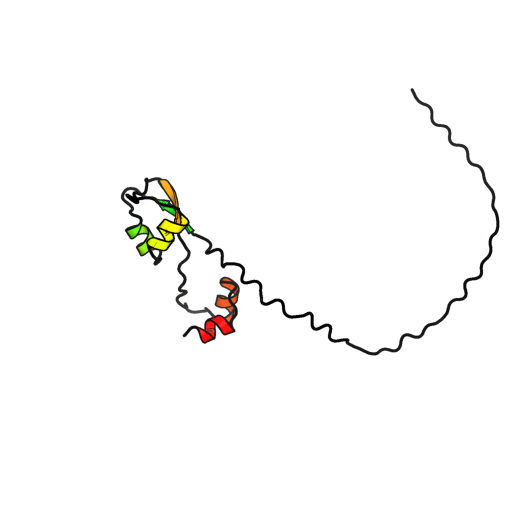 1
ATOM 912 O O . SER A 1 121 ? 5.487 -11.983 -19.844 1.00 84.12 121 SER A O 1
ATOM 914 N N . ALA A 1 122 ? 6.558 -12.614 -17.977 1.00 82.75 122 ALA A N 1
ATOM 915 C CA . ALA A 1 122 ? 5.401 -12.438 -17.109 1.00 82.75 122 ALA A CA 1
ATOM 916 C C . ALA A 1 122 ? 4.955 -10.970 -17.023 1.00 82.75 122 ALA A C 1
ATOM 918 O O . ALA A 1 122 ? 3.757 -10.721 -17.014 1.00 82.75 122 ALA A O 1
ATOM 919 N N . LEU A 1 123 ? 5.884 -10.005 -16.997 1.00 80.31 123 LEU A N 1
ATOM 920 C CA . LEU A 1 123 ? 5.540 -8.575 -16.995 1.00 80.31 123 LEU A CA 1
ATOM 921 C C . LEU A 1 123 ? 4.975 -8.100 -18.338 1.00 80.31 123 LEU A C 1
ATOM 923 O O . LEU A 1 123 ? 4.047 -7.296 -18.353 1.00 80.31 123 LEU A O 1
ATOM 927 N N . VAL A 1 124 ? 5.532 -8.584 -19.451 1.00 83.38 124 VAL A N 1
ATOM 928 C CA . VAL A 1 124 ? 5.084 -8.214 -20.804 1.00 83.38 124 VAL A CA 1
ATOM 929 C C . VAL A 1 124 ? 3.682 -8.750 -21.092 1.00 83.38 124 VAL A C 1
ATOM 931 O O . VAL A 1 124 ? 2.887 -8.048 -21.700 1.00 83.38 124 VAL A O 1
ATOM 934 N N . ASN A 1 125 ? 3.361 -9.953 -20.613 1.00 82.00 125 ASN A N 1
ATOM 935 C CA . ASN A 1 125 ? 2.069 -10.600 -20.861 1.00 82.00 125 ASN A CA 1
ATOM 936 C C . ASN A 1 125 ? 0.942 -10.139 -19.912 1.00 82.00 125 ASN A C 1
ATOM 938 O O . ASN A 1 125 ? -0.154 -10.693 -19.967 1.00 82.00 125 ASN A O 1
ATOM 942 N N . LEU A 1 126 ? 1.211 -9.205 -18.990 1.00 72.38 126 LEU A N 1
ATOM 943 C CA . LEU A 1 126 ? 0.273 -8.812 -17.930 1.00 72.38 126 LEU A CA 1
ATOM 944 C C . LEU A 1 126 ? -0.650 -7.633 -18.306 1.00 72.38 126 LEU A C 1
ATOM 946 O O . LEU A 1 126 ? -1.457 -7.234 -17.470 1.00 72.38 126 LEU A O 1
ATOM 950 N N . ASN A 1 127 ? -0.544 -7.090 -19.524 1.00 56.75 127 ASN A N 1
ATOM 951 C CA . ASN A 1 127 ? -1.391 -6.021 -20.080 1.00 56.75 127 ASN A CA 1
ATOM 952 C C . ASN A 1 127 ? -1.719 -6.292 -21.551 1.00 56.75 127 ASN A C 1
ATOM 954 O O . ASN A 1 127 ? -2.665 -5.646 -22.050 1.00 56.75 127 ASN A O 1
#

pLDDT: mean 73.36, std 17.32, range [37.69, 92.94]

Sequence (127 aa):
MSRRWVALALVALLAGCVAFPEPNSNPMGGGGSSAAPTAPPQRQPVMSSGIMHRVQSGETVYAVAERYRVPVRSVIDLNRLQPPYRLIPGQPILVPAPREHRVAAGDTVYGISRRYGVDMSALVNLN

Nearest PDB structures (foldseek):
  4xcm-assembly1_B  TM=5.838E-01  e=3.558E-05  Thermus thermophilus HB8
  4s3k-assembly1_A  TM=5.522E-01  e=9.939E-05  Priestia megaterium QM B1551
  4b8v-assembly1_A  TM=5.814E-01  e=1.020E-03  Fulvia fulva
  5c8q-assembly1_B  TM=8.750E-01  e=1.378E-02  Pyricularia oryzae
  5jce-assembly1_A  TM=9.290E-01  e=2.383E-02  Oryza sativa Japonica Group

Solvent-accessible surface area (backbone atoms only — not comparable to full-atom values): 8726 Å² total; per-residue (Å²): 134,89,84,89,83,89,80,90,84,86,84,87,82,91,79,89,75,91,78,80,84,79,88,77,82,77,77,92,74,81,77,84,82,78,75,70,80,83,69,70,78,76,77,62,71,74,67,58,66,45,47,81,42,67,37,50,84,90,49,42,55,58,60,52,19,60,75,54,63,37,60,47,64,57,36,34,64,72,59,66,58,56,91,89,51,75,61,54,63,68,41,77,44,49,36,57,51,49,94,71,80,82,85,52,96,90,65,44,68,65,58,51,20,65,73,69,74,43,60,55,68,61,63,67,72,70,118

Secondary structure (DSSP, 8-state):
-------------------PPP----------------------------EEEEPPTT--HHHHHHHTT--HHHHHHHHT--TT-PPPTT-EEEEPPPS---PPTT--HHHHHHHHT--HHHHHTT-

Foldseek 3Di:
DDDDDDDDDDDDDDDDDDDDDDPPDDDDDDDDPPPPDDPPPPPPPLPLQFDWDAAAPPDALVNVCVVQVHDSVQQCVQQVADPVRDDDGRDTGTHGHDPDDDDDPPDDLVNVCVVSVHDSVVVVPPD

Mean predicted aligned error: 17.83 Å